Protein AF-A0A285CHC7-F1 (afdb_monomer_lite)

Structure (mmCIF, N/CA/C/O backbone):
data_AF-A0A285CHC7-F1
#
_entry.id   AF-A0A285CHC7-F1
#
loop_
_atom_site.group_PDB
_atom_site.id
_atom_site.type_symbol
_atom_site.label_atom_id
_atom_site.label_alt_id
_atom_site.label_comp_id
_atom_site.label_asym_id
_atom_site.label_entity_id
_atom_site.label_seq_id
_atom_site.pdbx_PDB_ins_code
_atom_site.Cartn_x
_atom_site.Cartn_y
_atom_site.Cartn_z
_atom_site.occupancy
_atom_site.B_iso_or_equiv
_atom_site.auth_seq_id
_atom_site.auth_comp_id
_atom_site.auth_asym_id
_atom_site.auth_atom_id
_atom_site.pdbx_PDB_model_num
ATOM 1 N N . MET A 1 1 ? 26.214 -7.282 6.658 1.00 39.81 1 MET A N 1
ATOM 2 C CA . MET A 1 1 ? 26.220 -5.856 7.053 1.00 39.81 1 MET A CA 1
ATOM 3 C C . MET A 1 1 ? 24.914 -5.251 6.561 1.00 39.81 1 MET A C 1
ATOM 5 O O . MET A 1 1 ? 24.586 -5.488 5.408 1.00 39.81 1 MET A O 1
ATOM 9 N N . LYS A 1 2 ? 24.117 -4.598 7.420 1.00 45.81 2 LYS A N 1
ATOM 10 C CA . LYS A 1 2 ? 22.912 -3.880 6.966 1.00 45.81 2 LYS A CA 1
ATOM 11 C C . LYS A 1 2 ? 23.375 -2.605 6.264 1.00 45.81 2 LYS A C 1
ATOM 13 O O . LYS A 1 2 ? 24.137 -1.853 6.861 1.00 45.81 2 LYS A O 1
ATOM 18 N N . GLU A 1 3 ? 22.961 -2.401 5.021 1.00 48.66 3 GLU A N 1
ATOM 19 C CA . GLU A 1 3 ? 23.199 -1.145 4.310 1.00 48.66 3 GLU A CA 1
ATOM 20 C C . GLU A 1 3 ? 22.474 -0.010 5.040 1.00 48.66 3 GLU A C 1
ATOM 22 O O . GLU A 1 3 ? 21.267 -0.076 5.285 1.00 48.66 3 GLU A O 1
ATOM 27 N N . THR A 1 4 ? 23.225 1.014 5.434 1.00 57.38 4 THR A N 1
ATOM 28 C CA . THR A 1 4 ? 22.681 2.206 6.082 1.00 57.38 4 THR A CA 1
ATOM 29 C C . THR A 1 4 ? 22.230 3.164 4.987 1.00 57.38 4 THR A C 1
ATOM 31 O O . THR A 1 4 ? 23.048 3.639 4.205 1.00 57.38 4 THR A O 1
ATOM 34 N N . LYS A 1 5 ? 20.924 3.425 4.898 1.00 70.81 5 LYS A N 1
ATOM 35 C CA . LYS A 1 5 ? 20.362 4.371 3.929 1.00 70.81 5 LYS A CA 1
ATOM 36 C C . LYS A 1 5 ? 20.382 5.777 4.523 1.00 70.81 5 LYS A C 1
ATOM 38 O O . LYS A 1 5 ? 19.850 5.981 5.613 1.00 70.81 5 LYS A O 1
ATOM 43 N N . GLU A 1 6 ? 20.955 6.738 3.808 1.00 74.69 6 GLU A N 1
ATOM 44 C CA . GLU A 1 6 ? 20.816 8.153 4.156 1.00 74.69 6 GLU A CA 1
ATOM 45 C C . GLU A 1 6 ? 19.376 8.605 3.878 1.00 74.69 6 GLU A C 1
ATOM 47 O O . GLU A 1 6 ? 18.822 8.357 2.805 1.00 74.69 6 GLU A O 1
ATOM 52 N N . ILE A 1 7 ? 18.738 9.221 4.874 1.00 78.00 7 ILE A N 1
ATOM 53 C CA . ILE A 1 7 ? 17.355 9.698 4.790 1.00 78.00 7 ILE A CA 1
ATOM 54 C C . ILE A 1 7 ? 17.366 11.190 5.109 1.00 78.00 7 ILE A C 1
ATOM 56 O O . ILE A 1 7 ? 17.844 11.595 6.168 1.00 78.00 7 ILE A O 1
ATOM 60 N N . GLY A 1 8 ? 16.815 12.003 4.205 1.00 79.44 8 GLY A N 1
ATOM 61 C CA . GLY A 1 8 ? 16.550 13.411 4.485 1.00 79.44 8 GLY A CA 1
ATOM 62 C C . GLY A 1 8 ? 15.569 13.525 5.650 1.00 79.44 8 GLY A C 1
ATOM 63 O O . GLY A 1 8 ? 14.456 13.006 5.568 1.00 79.44 8 GLY A O 1
ATOM 64 N N . ARG A 1 9 ? 15.988 14.176 6.738 1.00 87.38 9 ARG A N 1
ATOM 65 C CA . ARG A 1 9 ? 15.183 14.394 7.945 1.00 87.38 9 ARG A CA 1
ATOM 66 C C . ARG A 1 9 ? 14.949 15.885 8.123 1.00 87.38 9 ARG A C 1
ATOM 68 O O . ARG A 1 9 ? 15.891 16.668 8.024 1.00 87.38 9 ARG A O 1
ATOM 75 N N . SER A 1 10 ? 13.705 16.273 8.376 1.00 90.12 10 SER A N 1
ATOM 76 C CA . SER A 1 10 ? 13.375 17.678 8.600 1.00 90.12 10 SER A CA 1
ATOM 77 C C . SER A 1 10 ? 13.895 18.142 9.963 1.00 90.12 10 SER A C 1
ATOM 79 O O . SER A 1 10 ? 13.934 17.379 10.931 1.00 90.12 10 SER A O 1
ATOM 81 N N . THR A 1 11 ? 14.324 19.401 10.023 1.00 92.88 11 THR A N 1
ATOM 82 C CA . THR A 1 11 ? 14.838 20.038 11.241 1.00 92.88 11 THR A CA 1
ATOM 83 C C . THR A 1 11 ? 13.726 20.563 12.149 1.00 92.88 11 THR A C 1
ATOM 85 O O . THR A 1 11 ? 13.961 20.730 13.342 1.00 92.88 11 THR A O 1
ATOM 88 N N . THR A 1 12 ? 12.530 20.820 11.608 1.00 93.56 12 THR A N 1
ATOM 89 C CA . THR A 1 12 ? 11.385 21.376 12.352 1.00 93.56 12 THR A CA 1
ATOM 90 C C . THR A 1 12 ? 10.463 20.285 12.885 1.00 93.56 12 THR A C 1
ATOM 92 O O . THR A 1 12 ? 10.099 20.308 14.054 1.00 93.56 12 THR A O 1
ATOM 95 N N . ASP A 1 13 ? 10.116 19.318 12.038 1.00 92.56 13 ASP A N 1
ATOM 96 C CA . ASP A 1 13 ? 9.340 18.130 12.398 1.00 92.56 13 ASP A CA 1
ATOM 97 C C . ASP A 1 13 ? 10.139 16.874 12.013 1.00 92.56 13 ASP A C 1
ATOM 99 O O . ASP A 1 13 ? 10.270 16.577 10.820 1.00 92.56 13 ASP A O 1
ATOM 103 N N . PRO A 1 14 ? 10.716 16.149 12.983 1.00 92.50 14 PRO A N 1
ATOM 104 C CA . PRO A 1 14 ? 11.521 14.968 12.705 1.00 92.50 14 PRO A CA 1
ATOM 105 C C . PRO A 1 14 ? 10.730 13.700 12.344 1.00 92.50 14 PRO A C 1
ATOM 107 O O . PRO A 1 14 ? 11.380 12.713 11.984 1.00 92.50 14 PRO A O 1
ATOM 110 N N . GLU A 1 15 ? 9.399 13.691 12.491 1.00 92.12 15 GLU A N 1
ATOM 111 C CA . GLU A 1 15 ? 8.524 12.536 12.219 1.00 92.12 15 GLU A CA 1
ATOM 112 C C . GLU A 1 15 ? 7.989 12.522 10.778 1.00 92.12 15 GLU A C 1
ATOM 114 O O . GLU A 1 15 ? 7.604 11.469 10.263 1.00 92.12 15 GLU A O 1
ATOM 119 N N . CYS A 1 16 ? 8.020 13.663 10.087 1.00 93.00 16 CYS A N 1
ATOM 120 C CA . CYS A 1 16 ? 7.598 13.743 8.694 1.00 93.00 16 CYS A CA 1
ATOM 121 C C . CYS A 1 16 ? 8.595 13.060 7.739 1.00 93.00 16 CYS A C 1
ATOM 123 O O . CYS A 1 16 ? 9.793 12.929 8.007 1.00 93.00 16 CYS A O 1
ATOM 125 N N . GLY A 1 17 ? 8.094 12.627 6.581 1.00 92.19 17 GLY A N 1
ATOM 126 C CA . GLY A 1 17 ? 8.896 11.940 5.569 1.00 92.19 17 GLY A CA 1
ATOM 127 C C . GLY A 1 17 ? 9.185 12.828 4.365 1.00 92.19 17 GLY A C 1
ATOM 128 O O . GLY A 1 17 ? 8.319 13.583 3.924 1.00 92.19 17 GLY A O 1
ATOM 129 N N . PHE A 1 18 ? 10.389 12.714 3.803 1.00 90.75 18 PHE A N 1
ATOM 130 C CA . PHE A 1 18 ? 10.731 13.376 2.544 1.00 90.75 18 PHE A CA 1
ATOM 131 C C . PHE A 1 18 ? 10.119 12.619 1.358 1.00 90.75 18 PHE A C 1
ATOM 133 O O . PHE A 1 18 ? 10.454 11.457 1.117 1.00 90.75 18 PHE A O 1
ATOM 140 N N . MET A 1 19 ? 9.222 13.273 0.620 1.00 88.00 19 MET A N 1
ATOM 141 C CA . MET A 1 19 ? 8.574 12.714 -0.563 1.00 88.00 19 MET A CA 1
ATOM 142 C C . MET A 1 19 ? 9.176 13.328 -1.828 1.00 88.00 19 MET A C 1
ATOM 144 O O . MET A 1 19 ? 9.054 14.529 -2.056 1.00 88.00 19 MET A O 1
ATOM 148 N N . SER A 1 20 ? 9.748 12.478 -2.682 1.00 82.88 20 SER A N 1
ATOM 149 C CA . SER A 1 20 ? 10.124 12.808 -4.059 1.00 82.88 20 SER A CA 1
ATOM 150 C C . SER A 1 20 ? 9.371 11.862 -4.996 1.00 82.88 20 SER A C 1
ATOM 152 O O . SER A 1 20 ? 9.536 10.642 -4.935 1.00 82.88 20 SER A O 1
ATOM 154 N N . ARG A 1 21 ? 8.443 12.409 -5.790 1.00 79.88 21 ARG A N 1
ATOM 155 C CA . ARG A 1 21 ? 7.655 11.672 -6.793 1.00 79.88 21 ARG A CA 1
ATOM 156 C C . ARG A 1 21 ? 7.772 12.411 -8.122 1.00 79.88 21 ARG A C 1
ATOM 158 O O . ARG A 1 21 ? 7.705 13.638 -8.147 1.00 79.88 21 ARG A O 1
ATOM 165 N N . GLU A 1 22 ? 7.886 11.673 -9.225 1.00 70.44 22 GLU A N 1
ATOM 166 C CA . GLU A 1 22 ? 7.934 12.273 -10.562 1.00 70.44 22 GLU A CA 1
ATOM 167 C C . GLU A 1 22 ? 6.727 13.195 -10.792 1.00 70.44 22 GLU A C 1
ATOM 169 O O . GLU A 1 22 ? 5.576 12.800 -10.584 1.00 70.44 22 GLU A O 1
ATOM 174 N N . ASN A 1 23 ? 6.994 14.420 -11.250 1.00 73.06 23 ASN A N 1
ATOM 175 C CA . ASN A 1 23 ? 6.001 15.474 -11.498 1.00 73.06 23 ASN A CA 1
ATOM 176 C C . ASN A 1 23 ? 5.284 16.023 -10.250 1.00 73.06 23 ASN A C 1
ATOM 178 O O . ASN A 1 23 ? 4.265 16.702 -10.387 1.00 73.06 23 ASN A O 1
ATOM 182 N N . LYS A 1 24 ? 5.790 15.761 -9.040 1.00 76.81 24 LYS A N 1
ATOM 183 C CA . LYS A 1 24 ? 5.335 16.433 -7.816 1.00 76.81 24 LYS A CA 1
ATOM 184 C C . LYS A 1 24 ? 6.476 17.226 -7.191 1.00 76.81 24 LYS A C 1
ATOM 186 O O . LYS A 1 24 ? 7.644 16.902 -7.372 1.00 76.81 24 LYS A O 1
ATOM 191 N N . GLN A 1 25 ? 6.116 18.271 -6.455 1.00 83.06 25 GLN A N 1
ATOM 192 C CA . GLN A 1 25 ? 7.079 19.053 -5.692 1.00 83.06 25 GLN A CA 1
ATOM 193 C C . GLN A 1 25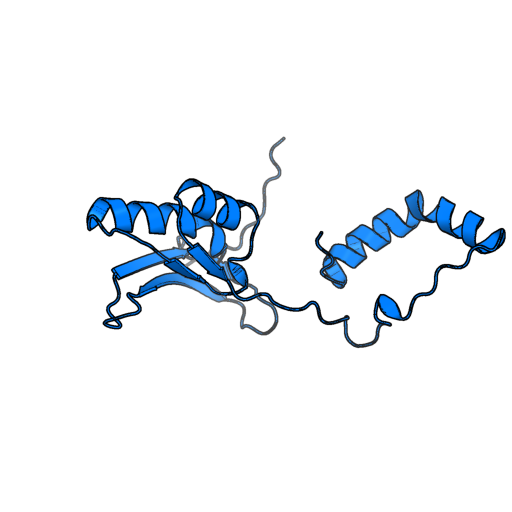 ? 7.686 18.191 -4.582 1.00 83.06 25 GLN A C 1
ATOM 195 O O . GLN A 1 25 ? 6.967 17.489 -3.868 1.00 83.06 25 GLN A O 1
ATOM 200 N N . GLU A 1 26 ? 9.007 18.263 -4.445 1.00 90.12 26 GLU A N 1
ATOM 201 C CA . GLU A 1 26 ? 9.724 17.610 -3.357 1.00 90.12 26 GLU A CA 1
ATOM 202 C C . GLU A 1 26 ? 9.475 18.360 -2.052 1.00 90.12 26 GLU A C 1
ATOM 204 O O . GLU A 1 26 ? 9.671 19.576 -1.970 1.00 90.12 26 GLU A O 1
ATOM 209 N N . MET A 1 27 ? 8.997 17.645 -1.037 1.00 90.94 27 MET A N 1
ATOM 210 C CA . MET A 1 27 ? 8.652 18.252 0.244 1.00 90.94 27 MET A CA 1
ATOM 211 C C . MET A 1 27 ? 8.646 17.240 1.386 1.00 90.94 27 MET A C 1
ATOM 213 O O . MET A 1 27 ? 8.452 16.037 1.194 1.00 90.94 27 MET A O 1
ATOM 217 N N . PHE A 1 28 ? 8.809 17.764 2.596 1.00 93.81 28 PHE A N 1
ATOM 218 C CA . PHE A 1 28 ? 8.523 17.049 3.831 1.00 93.81 28 PHE A CA 1
ATOM 219 C C . PHE A 1 28 ? 7.015 17.027 4.076 1.00 93.81 28 PHE A C 1
ATOM 221 O O . PHE A 1 28 ? 6.375 18.077 4.090 1.00 93.81 28 PHE A O 1
ATOM 228 N N . CYS A 1 29 ? 6.435 15.837 4.227 1.00 92.88 29 CYS A N 1
ATOM 229 C CA . CYS A 1 29 ? 4.991 15.685 4.382 1.00 92.88 29 CYS A CA 1
ATOM 230 C C . CYS A 1 29 ? 4.600 14.401 5.127 1.00 92.88 29 CYS A C 1
ATOM 232 O O . CYS A 1 29 ? 5.431 13.530 5.414 1.00 92.88 29 CYS A O 1
ATOM 234 N N . TYR A 1 30 ? 3.301 14.301 5.402 1.00 94.12 30 TYR A N 1
ATOM 235 C CA . TYR A 1 30 ? 2.617 13.076 5.796 1.00 94.12 30 TYR A CA 1
ATOM 236 C C . TYR A 1 30 ? 1.676 12.636 4.677 1.00 94.12 30 TYR A C 1
ATOM 238 O O . TYR A 1 30 ? 1.116 13.466 3.957 1.00 94.12 30 TYR A O 1
ATOM 246 N N . LEU A 1 31 ? 1.498 11.327 4.551 1.00 91.81 31 LEU A N 1
ATOM 247 C CA . LEU A 1 31 ? 0.483 10.715 3.707 1.00 91.81 31 LEU A CA 1
ATOM 248 C C . LEU A 1 31 ? -0.708 10.340 4.575 1.00 91.81 31 LEU A C 1
ATOM 250 O O . LEU A 1 31 ? -0.550 9.766 5.652 1.00 91.81 31 LEU A O 1
ATOM 254 N N . ASP A 1 32 ? -1.885 10.683 4.079 1.00 93.44 32 ASP A N 1
ATOM 255 C CA . ASP A 1 32 ? -3.168 10.392 4.695 1.00 93.44 32 ASP A CA 1
ATOM 256 C C . ASP A 1 32 ? -3.830 9.242 3.929 1.00 93.44 32 ASP A C 1
ATOM 258 O O . ASP A 1 32 ? -4.196 9.382 2.760 1.00 93.44 32 ASP A O 1
ATOM 262 N N . HIS A 1 33 ? -3.942 8.095 4.593 1.00 91.94 33 HIS A N 1
ATOM 263 C CA . HIS A 1 33 ? -4.590 6.889 4.094 1.00 91.94 33 HIS A CA 1
ATOM 264 C C . HIS A 1 33 ? -6.019 6.862 4.615 1.00 91.94 33 HIS A C 1
ATOM 266 O O . HIS A 1 33 ? -6.251 6.589 5.797 1.00 91.94 33 HIS A O 1
ATOM 272 N N . ARG A 1 34 ? -6.985 7.112 3.732 1.00 93.62 34 ARG A N 1
ATOM 273 C CA . ARG A 1 34 ? -8.407 7.076 4.084 1.00 93.62 34 ARG A CA 1
ATOM 274 C C . ARG A 1 34 ? -9.100 5.865 3.498 1.00 93.62 34 ARG A C 1
ATOM 276 O O . ARG A 1 34 ? -8.832 5.474 2.367 1.00 93.62 34 ARG A O 1
ATOM 283 N N . THR A 1 35 ? -10.038 5.323 4.263 1.00 93.50 35 THR A N 1
ATOM 284 C CA . THR A 1 35 ? -11.025 4.365 3.761 1.00 93.50 35 THR A CA 1
ATOM 285 C C . THR A 1 35 ? -12.408 4.986 3.864 1.00 93.50 35 THR A C 1
ATOM 287 O O . THR A 1 35 ? -12.728 5.654 4.851 1.00 93.50 35 THR A O 1
ATOM 290 N N . THR A 1 36 ? -13.216 4.783 2.831 1.00 93.31 36 THR A N 1
ATOM 291 C CA . THR A 1 36 ? -14.593 5.265 2.767 1.00 93.31 36 THR A CA 1
ATOM 292 C C . THR A 1 36 ? -15.529 4.112 2.470 1.00 93.31 36 THR A C 1
ATOM 294 O O . THR A 1 36 ? -15.231 3.280 1.613 1.00 93.31 36 THR A O 1
ATOM 297 N N . ASP A 1 37 ? -16.680 4.103 3.128 1.00 92.88 37 ASP A N 1
ATOM 298 C CA . ASP A 1 37 ? -17.786 3.240 2.744 1.00 92.88 37 ASP A CA 1
ATOM 299 C C . ASP A 1 37 ? -18.385 3.704 1.409 1.00 92.88 37 ASP A C 1
ATOM 301 O O . ASP A 1 37 ? -18.675 4.888 1.218 1.00 92.88 37 ASP A O 1
ATOM 305 N N . MET A 1 38 ? -18.596 2.760 0.493 1.00 89.69 38 MET A N 1
ATOM 306 C CA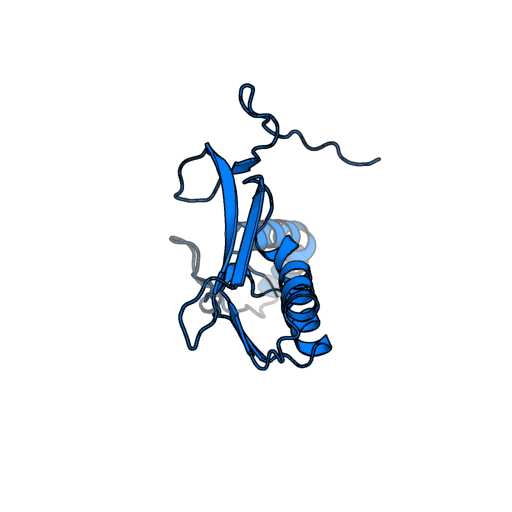 . MET A 1 38 ? -19.100 3.048 -0.850 1.00 89.69 38 MET A CA 1
ATOM 307 C C . MET A 1 38 ? -20.592 3.404 -0.859 1.00 89.69 38 MET A C 1
ATOM 309 O O . MET A 1 38 ? -21.040 4.155 -1.724 1.00 89.69 38 MET A O 1
ATOM 313 N N . LYS A 1 39 ? -21.382 2.862 0.073 1.00 90.06 39 LYS A N 1
ATOM 314 C CA . LYS A 1 39 ? -22.843 3.003 0.050 1.00 90.06 39 LYS A CA 1
ATOM 315 C C . LYS A 1 39 ? -23.302 4.356 0.586 1.00 90.06 39 LYS A C 1
ATOM 317 O O . LYS A 1 39 ? -24.223 4.956 0.037 1.00 90.06 39 LYS A O 1
ATOM 322 N N . PHE A 1 40 ? -22.671 4.820 1.657 1.00 91.12 40 PHE A N 1
ATOM 323 C CA . PHE A 1 40 ? -23.072 6.013 2.396 1.00 91.12 40 PHE A CA 1
ATOM 324 C C . PHE A 1 40 ? -22.046 7.148 2.312 1.00 91.12 40 PHE A C 1
ATOM 326 O O . PHE A 1 40 ? -22.319 8.234 2.820 1.00 91.12 40 PHE A O 1
ATOM 333 N N . ASN A 1 41 ? -20.898 6.934 1.653 1.00 92.06 41 ASN A N 1
ATOM 334 C CA . ASN A 1 41 ? -19.813 7.914 1.509 1.00 92.06 41 ASN A CA 1
ATOM 335 C C . ASN A 1 41 ? -19.292 8.446 2.856 1.00 92.06 41 ASN A C 1
ATOM 337 O O . ASN A 1 41 ? -18.925 9.615 2.984 1.00 92.06 41 ASN A O 1
ATOM 341 N N . ILE A 1 42 ? -19.266 7.584 3.873 1.00 93.81 42 ILE A N 1
ATOM 342 C CA . ILE A 1 42 ? -18.752 7.911 5.205 1.00 93.81 42 ILE A CA 1
ATOM 343 C C . ILE A 1 42 ? -17.295 7.459 5.298 1.00 93.81 42 ILE A C 1
ATOM 345 O O . ILE A 1 42 ? -16.940 6.375 4.839 1.00 93.81 42 ILE A O 1
ATOM 349 N N . ILE A 1 43 ? -16.445 8.280 5.915 1.00 94.44 43 ILE A N 1
ATOM 350 C CA . ILE A 1 43 ? -15.056 7.913 6.213 1.00 94.44 43 ILE A CA 1
ATOM 351 C C . ILE A 1 43 ? -15.047 6.915 7.380 1.00 94.44 43 ILE A C 1
ATOM 353 O O . ILE A 1 43 ? -15.505 7.239 8.475 1.00 94.44 43 ILE A O 1
ATOM 357 N N . THR A 1 44 ? -14.508 5.718 7.151 1.00 93.00 44 THR A N 1
ATOM 358 C CA . THR A 1 44 ? -14.429 4.624 8.138 1.00 93.00 44 THR A CA 1
ATOM 359 C C . THR A 1 44 ? -13.041 4.488 8.768 1.00 93.00 44 THR A C 1
ATOM 361 O O . THR A 1 44 ? -12.908 3.976 9.883 1.00 93.00 44 THR A O 1
ATOM 364 N N . ASP A 1 45 ? -11.997 4.969 8.088 1.00 94.12 45 ASP A N 1
ATOM 365 C CA . ASP A 1 45 ? -10.634 5.041 8.619 1.00 94.12 45 ASP A CA 1
ATOM 366 C C . ASP A 1 45 ? -9.883 6.262 8.071 1.00 94.12 45 ASP A C 1
ATOM 368 O O . ASP A 1 45 ? -10.058 6.636 6.911 1.00 94.12 45 ASP A O 1
ATOM 372 N N . ALA A 1 46 ? -9.024 6.840 8.909 1.00 94.31 46 ALA A N 1
ATOM 373 C CA . ALA A 1 46 ? -8.021 7.836 8.558 1.00 94.31 46 ALA A CA 1
ATOM 374 C C . ALA A 1 46 ? -6.725 7.478 9.298 1.00 94.31 46 ALA A C 1
ATOM 376 O O . ALA A 1 46 ? -6.707 7.369 10.529 1.00 94.31 46 ALA A O 1
ATOM 377 N N . PHE A 1 47 ? -5.649 7.255 8.550 1.00 94.94 47 PHE A N 1
ATOM 378 C CA . PHE A 1 47 ? -4.369 6.817 9.090 1.00 94.94 47 PHE A CA 1
ATOM 379 C C . PHE A 1 47 ? -3.223 7.591 8.451 1.00 94.94 47 PHE A C 1
ATOM 381 O O . PHE A 1 47 ? -3.139 7.683 7.232 1.00 94.94 47 PHE A O 1
ATOM 388 N N . PHE A 1 48 ? -2.312 8.107 9.272 1.00 94.31 48 PHE A N 1
ATOM 389 C CA . PHE A 1 48 ? -1.211 8.942 8.805 1.00 94.31 48 PHE A CA 1
ATOM 390 C C . PHE A 1 48 ? 0.106 8.170 8.815 1.00 94.31 48 PHE A C 1
ATOM 392 O O . PHE A 1 48 ? 0.424 7.475 9.780 1.00 94.31 48 PHE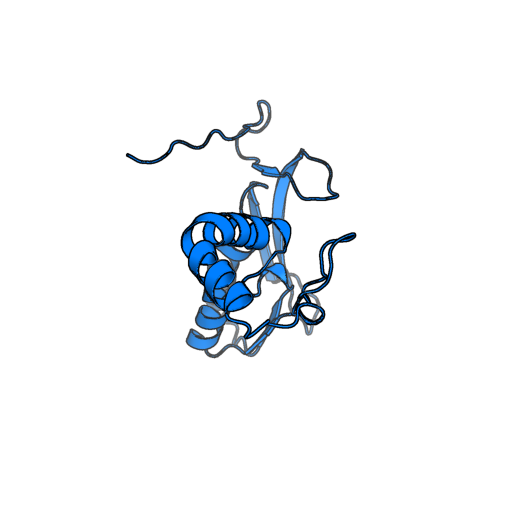 A O 1
ATOM 399 N N . THR A 1 49 ? 0.895 8.321 7.754 1.00 93.94 49 THR A N 1
ATOM 400 C CA . THR A 1 49 ? 2.281 7.838 7.705 1.00 93.94 49 THR A CA 1
ATOM 401 C C . THR A 1 49 ? 3.224 8.946 7.259 1.00 93.94 49 THR A C 1
ATOM 403 O O . THR A 1 49 ? 2.806 9.850 6.535 1.00 93.94 49 THR A O 1
ATOM 406 N N . PRO A 1 50 ? 4.518 8.865 7.596 1.00 94.38 50 PRO A N 1
ATOM 407 C CA . PRO A 1 50 ? 5.524 9.732 6.996 1.00 94.38 50 PRO A CA 1
ATOM 408 C C . PRO A 1 50 ? 5.510 9.642 5.457 1.00 94.38 50 PRO A C 1
ATOM 410 O O . PRO A 1 50 ? 5.261 8.575 4.890 1.00 94.38 50 PRO A O 1
ATOM 413 N N . GLY A 1 51 ? 5.794 10.753 4.772 1.00 90.44 51 GLY A N 1
ATOM 414 C CA . GLY A 1 51 ? 5.713 10.890 3.310 1.00 90.44 51 GLY A CA 1
ATOM 415 C C . GLY A 1 51 ? 6.608 9.966 2.478 1.00 90.44 51 GLY A C 1
ATOM 416 O O . GLY A 1 51 ? 6.390 9.793 1.280 1.00 90.44 51 GLY A O 1
ATOM 417 N N . ASN A 1 52 ? 7.606 9.354 3.110 1.00 89.19 52 ASN A N 1
ATOM 418 C CA . ASN A 1 52 ? 8.526 8.395 2.502 1.00 89.19 52 ASN A CA 1
ATOM 419 C C . ASN A 1 52 ? 8.044 6.934 2.606 1.00 89.19 52 ASN A C 1
ATOM 421 O O . ASN A 1 52 ? 8.710 6.039 2.080 1.00 89.19 52 ASN A O 1
ATOM 425 N N . VAL A 1 53 ? 6.924 6.670 3.286 1.00 88.81 53 VAL A N 1
ATOM 426 C CA . VAL A 1 53 ? 6.319 5.335 3.385 1.00 88.81 53 VAL A CA 1
ATOM 427 C C . VAL A 1 53 ? 5.422 5.090 2.172 1.00 88.81 53 VAL A C 1
ATOM 429 O O . VAL A 1 53 ? 4.632 5.946 1.791 1.00 88.81 53 VAL A O 1
ATOM 432 N N . HIS A 1 54 ? 5.542 3.916 1.548 1.00 84.25 54 HIS A N 1
ATOM 433 C CA . HIS A 1 54 ? 4.709 3.563 0.398 1.00 84.25 54 HIS A CA 1
ATOM 434 C C . HIS A 1 54 ? 3.291 3.170 0.832 1.00 84.25 54 HIS A C 1
ATOM 436 O O . HIS A 1 54 ? 3.114 2.417 1.791 1.00 84.25 54 HIS A O 1
ATOM 442 N N . ASP A 1 55 ? 2.295 3.616 0.068 1.00 82.38 55 ASP A N 1
ATOM 443 C CA . ASP A 1 55 ? 0.870 3.494 0.394 1.00 82.38 55 ASP A CA 1
ATOM 444 C C . ASP A 1 55 ? 0.413 2.032 0.590 1.00 82.38 55 ASP A C 1
ATOM 446 O O . ASP A 1 55 ? -0.407 1.717 1.449 1.00 82.38 55 ASP A O 1
ATOM 450 N N . SER A 1 56 ? 1.017 1.095 -0.143 1.00 84.00 56 SER A N 1
ATOM 451 C CA . SER A 1 56 ? 0.696 -0.337 -0.051 1.00 84.00 56 SER A CA 1
ATOM 452 C C . SER A 1 56 ? 1.085 -0.997 1.279 1.00 84.00 56 SER A C 1
ATOM 454 O O . SER A 1 56 ? 0.603 -2.088 1.572 1.00 84.00 56 SER A O 1
ATOM 456 N N . VAL A 1 57 ? 1.998 -0.400 2.054 1.00 86.50 57 VAL A N 1
ATOM 457 C CA . VAL A 1 57 ? 2.602 -1.051 3.232 1.00 86.50 57 VAL A CA 1
ATOM 458 C C . VAL A 1 57 ? 1.597 -1.184 4.373 1.00 86.50 57 VAL A C 1
ATOM 460 O O . VAL A 1 57 ? 1.560 -2.208 5.050 1.00 86.50 57 VAL A O 1
ATOM 463 N N . SER A 1 58 ? 0.777 -0.159 4.587 1.00 88.88 58 SER A N 1
ATOM 464 C CA . SER A 1 58 ? -0.186 -0.105 5.690 1.00 88.88 58 SER A CA 1
ATOM 465 C C . SER A 1 58 ? -1.535 -0.735 5.340 1.00 88.88 58 SER A C 1
ATOM 467 O O . SER A 1 58 ? -2.316 -1.018 6.242 1.00 88.88 58 SER A O 1
ATOM 469 N N . TYR A 1 59 ? -1.823 -0.974 4.057 1.00 93.56 59 TYR A N 1
ATOM 470 C CA . TYR A 1 59 ? -3.174 -1.284 3.588 1.00 93.56 59 TYR A CA 1
ATOM 471 C C . TYR A 1 59 ? -3.834 -2.483 4.288 1.00 93.56 59 TYR A C 1
ATOM 473 O O . TYR A 1 59 ? -4.905 -2.331 4.872 1.00 93.56 59 TYR A O 1
ATOM 481 N N . LEU A 1 60 ? -3.201 -3.663 4.268 1.00 94.19 60 LEU A N 1
ATOM 482 C CA . LEU A 1 60 ? -3.814 -4.881 4.817 1.00 94.19 60 LEU A CA 1
ATOM 483 C C . LEU A 1 60 ? -4.073 -4.762 6.326 1.00 94.19 60 LEU A C 1
ATOM 485 O O . LEU A 1 60 ? -5.145 -5.128 6.793 1.00 94.19 60 LEU A O 1
ATOM 489 N N . SER A 1 61 ? -3.145 -4.164 7.079 1.00 94.62 61 SER A N 1
ATOM 490 C CA . SER A 1 61 ? -3.348 -3.936 8.515 1.00 94.62 61 SER A CA 1
ATOM 491 C C . SER A 1 61 ? -4.413 -2.872 8.795 1.00 94.62 61 SER A C 1
ATOM 493 O O . SER A 1 61 ? -5.072 -2.910 9.839 1.00 94.62 61 SER A O 1
ATOM 495 N N . ARG A 1 62 ? -4.628 -1.926 7.866 1.00 94.81 62 ARG A N 1
ATOM 496 C CA . ARG A 1 62 ? -5.760 -0.996 7.949 1.00 94.81 62 ARG A CA 1
ATOM 497 C C . ARG A 1 62 ? -7.093 -1.685 7.730 1.00 94.81 62 ARG A C 1
ATOM 499 O O . ARG A 1 62 ? -8.031 -1.399 8.475 1.00 94.81 62 ARG A O 1
ATOM 506 N N . LEU A 1 63 ? -7.165 -2.581 6.752 1.00 94.81 63 LEU A N 1
ATOM 507 C CA . LEU A 1 63 ? -8.353 -3.382 6.486 1.00 94.81 63 LEU A CA 1
ATOM 508 C C . LEU A 1 63 ? -8.712 -4.244 7.705 1.00 94.81 63 LEU A C 1
ATOM 510 O O . LEU A 1 63 ? -9.833 -4.151 8.199 1.00 94.81 63 LEU A O 1
ATOM 514 N N . ASP A 1 64 ? -7.735 -4.963 8.263 1.00 94.62 64 ASP A N 1
ATOM 515 C CA . ASP A 1 64 ? -7.939 -5.825 9.434 1.00 94.62 64 ASP A CA 1
ATOM 516 C C . ASP A 1 64 ? -8.482 -5.050 10.639 1.00 94.62 64 ASP A C 1
ATOM 518 O O . ASP A 1 64 ? -9.477 -5.451 11.239 1.00 94.62 64 ASP A O 1
ATOM 522 N N . ARG A 1 65 ? -7.904 -3.882 10.958 1.00 94.88 65 ARG A N 1
ATOM 523 C CA . ARG A 1 65 ? -8.401 -3.061 12.076 1.00 94.88 65 ARG A CA 1
ATOM 524 C C . ARG A 1 65 ? -9.843 -2.603 11.860 1.00 94.88 65 ARG A C 1
ATOM 526 O O . ARG A 1 65 ? -10.551 -2.381 12.834 1.00 94.88 65 ARG A O 1
ATOM 533 N N . GLN A 1 66 ? -10.256 -2.325 10.623 1.00 93.69 66 GLN A N 1
ATOM 534 C CA . GLN A 1 66 ? -11.627 -1.879 10.354 1.00 93.69 66 GLN A CA 1
ATOM 535 C C . GLN A 1 66 ? -12.615 -3.015 10.598 1.00 93.69 66 GLN A C 1
ATOM 537 O O . GLN A 1 66 ? -13.610 -2.807 11.292 1.00 93.69 66 GLN A O 1
ATOM 542 N N . VAL A 1 67 ? -12.291 -4.208 10.096 1.00 93.69 67 VAL A N 1
ATOM 543 C CA . VAL A 1 67 ? -13.072 -5.425 10.333 1.00 93.69 67 VAL A CA 1
ATOM 544 C C . VAL A 1 67 ? -13.148 -5.724 11.831 1.00 93.69 67 VAL A C 1
ATOM 546 O O . VAL A 1 67 ? -14.242 -5.890 12.357 1.00 93.69 67 VAL A O 1
ATOM 549 N N . GLU A 1 68 ? -12.023 -5.691 12.548 1.00 94.50 68 GLU A N 1
ATOM 550 C CA . GLU A 1 68 ? -11.980 -5.962 13.991 1.00 94.50 68 GLU A CA 1
ATOM 551 C C . GLU A 1 68 ? -12.737 -4.908 14.813 1.00 94.50 68 GLU A C 1
ATOM 553 O O . GLU A 1 68 ? -13.493 -5.241 15.723 1.00 94.50 68 GLU A O 1
ATOM 558 N N . ARG A 1 69 ? -12.557 -3.620 14.498 1.00 93.94 69 ARG A N 1
ATOM 559 C CA . ARG A 1 69 ? -13.134 -2.522 15.286 1.00 93.94 69 ARG A CA 1
ATOM 5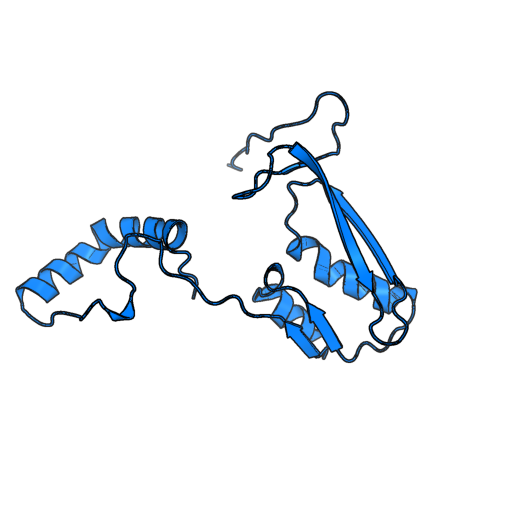60 C C . ARG A 1 69 ? -14.642 -2.390 15.109 1.00 93.94 69 ARG A C 1
ATOM 562 O O . ARG A 1 69 ? -15.322 -2.015 16.061 1.00 93.94 69 ARG A O 1
ATOM 569 N N . PHE A 1 70 ? -15.139 -2.600 13.894 1.00 92.94 70 PHE A N 1
ATOM 570 C CA . PHE A 1 70 ? -16.536 -2.333 13.554 1.00 92.94 70 PHE A CA 1
ATOM 571 C C . PHE A 1 70 ? -17.348 -3.597 13.269 1.00 92.94 70 PHE A C 1
ATOM 573 O O . PHE A 1 70 ? -18.564 -3.503 13.127 1.00 92.94 70 PHE A O 1
ATOM 580 N N . GLY A 1 71 ? -16.705 -4.767 13.199 1.00 92.25 71 GLY A N 1
ATOM 581 C CA . GLY A 1 71 ? -17.370 -6.027 12.874 1.00 92.25 71 GLY A CA 1
ATOM 582 C C . GLY A 1 71 ? -17.942 -6.042 11.458 1.00 92.25 71 GLY A C 1
ATOM 583 O O . GLY A 1 71 ? -18.988 -6.643 11.233 1.00 92.25 71 GLY A O 1
ATOM 584 N N . PHE A 1 72 ? -17.315 -5.325 10.521 1.00 90.31 72 PHE A N 1
ATOM 585 C CA . PHE A 1 72 ? -17.798 -5.258 9.145 1.00 90.31 72 PHE A CA 1
ATOM 586 C C . PHE A 1 72 ? -17.627 -6.597 8.434 1.00 90.31 72 PHE A C 1
ATOM 588 O O . PHE A 1 72 ? -16.535 -7.162 8.422 1.00 90.31 72 PHE A O 1
ATOM 595 N N . ASP A 1 73 ? -18.693 -7.041 7.776 1.00 91.62 73 ASP A N 1
ATOM 596 C CA . ASP A 1 73 ? -18.638 -8.108 6.784 1.00 91.62 73 ASP A CA 1
ATOM 597 C C . ASP A 1 73 ? -18.283 -7.488 5.426 1.00 91.62 73 ASP A C 1
ATOM 599 O O . ASP A 1 73 ? -19.118 -6.869 4.761 1.00 91.62 73 ASP A O 1
ATOM 603 N N . VAL A 1 74 ? -16.995 -7.522 5.080 1.00 93.56 74 VAL A N 1
ATOM 604 C CA . VAL A 1 74 ? -16.459 -6.824 3.906 1.00 93.56 74 VAL A CA 1
ATOM 605 C C . VAL A 1 74 ? -16.481 -7.761 2.704 1.00 93.56 74 VAL A C 1
ATOM 607 O O . VAL A 1 74 ? -15.615 -8.615 2.567 1.00 93.56 74 VAL A O 1
ATOM 610 N N . GLU A 1 75 ? -17.432 -7.564 1.794 1.00 93.81 75 GLU A N 1
ATOM 611 C CA . GLU A 1 75 ? -17.528 -8.361 0.562 1.00 93.81 75 GLU A CA 1
ATOM 612 C C . GLU A 1 75 ? -16.477 -7.949 -0.480 1.00 93.81 75 GLU A C 1
ATOM 614 O O . GLU A 1 75 ? -15.844 -8.790 -1.123 1.00 93.81 75 GLU A O 1
ATOM 619 N N . ALA A 1 76 ? -16.279 -6.641 -0.657 1.00 95.06 76 ALA A N 1
ATOM 620 C CA . ALA A 1 76 ? -15.429 -6.104 -1.707 1.00 95.06 76 ALA A CA 1
ATOM 621 C C . ALA A 1 76 ? -14.717 -4.817 -1.287 1.00 95.06 76 ALA A C 1
ATOM 623 O O . ALA A 1 76 ? -15.209 -4.037 -0.471 1.00 95.06 76 ALA A O 1
ATOM 624 N N . VAL A 1 77 ? -13.562 -4.575 -1.904 1.00 95.75 77 VAL A N 1
ATOM 625 C CA . VAL A 1 77 ? -12.757 -3.362 -1.727 1.00 95.75 77 VAL A CA 1
ATOM 626 C C . VAL A 1 77 ? -12.385 -2.783 -3.086 1.00 95.75 77 VAL A C 1
ATOM 628 O O . VAL A 1 77 ? -11.989 -3.514 -3.991 1.00 95.75 77 VAL A O 1
ATOM 631 N N . ALA A 1 78 ? -12.488 -1.464 -3.230 1.00 94.56 78 ALA A N 1
ATOM 632 C CA . ALA A 1 78 ? -12.034 -0.749 -4.418 1.00 94.56 78 ALA A CA 1
ATOM 633 C C . ALA A 1 78 ? -10.710 -0.039 -4.119 1.00 94.56 78 ALA A C 1
ATOM 635 O O . ALA A 1 78 ? -10.626 0.711 -3.147 1.00 94.56 78 ALA A O 1
ATOM 636 N N . LEU A 1 79 ? -9.682 -0.282 -4.938 1.00 92.81 79 LEU A N 1
ATOM 637 C CA . LEU A 1 79 ? -8.339 0.265 -4.736 1.00 92.81 79 LEU A CA 1
ATOM 638 C C . LEU A 1 79 ? -7.758 0.896 -6.004 1.00 92.81 79 LEU A C 1
ATOM 640 O O . LEU A 1 79 ? -7.968 0.447 -7.139 1.00 92.81 79 LEU A O 1
ATOM 644 N N . ASP A 1 80 ? -6.926 1.908 -5.783 1.00 89.31 80 ASP A N 1
ATOM 645 C CA . ASP A 1 80 ? -6.141 2.549 -6.828 1.00 89.31 80 ASP A CA 1
ATOM 646 C C . ASP A 1 80 ? -5.047 1.626 -7.377 1.00 89.31 80 ASP A C 1
ATOM 648 O O . ASP A 1 80 ? -4.558 0.710 -6.713 1.00 89.31 80 ASP A O 1
ATOM 652 N N . SER A 1 81 ? -4.578 1.933 -8.587 1.00 86.25 81 SER A N 1
ATOM 653 C CA . SER A 1 81 ? -3.553 1.139 -9.276 1.00 86.25 81 SER A CA 1
ATOM 654 C C . SER A 1 81 ? -2.220 1.009 -8.535 1.00 86.25 81 SER A C 1
ATOM 656 O O . SER A 1 81 ? -1.473 0.067 -8.789 1.00 86.25 81 SER A O 1
ATOM 658 N N . GLY A 1 82 ? -1.927 1.908 -7.588 1.00 86.12 82 GLY A N 1
ATOM 659 C CA . GLY A 1 82 ? -0.751 1.811 -6.717 1.00 86.12 82 GLY A CA 1
ATOM 660 C C . GLY A 1 82 ? -0.801 0.645 -5.721 1.00 86.12 82 GLY A C 1
ATOM 661 O O . GLY A 1 82 ? 0.246 0.209 -5.244 1.00 86.12 82 GLY A O 1
ATOM 662 N N . TYR A 1 83 ? -1.991 0.103 -5.440 1.00 89.38 83 TYR A N 1
ATOM 663 C CA . TYR A 1 83 ? -2.184 -1.044 -4.548 1.00 89.38 83 TYR A CA 1
ATOM 664 C C . TYR A 1 83 ? -2.143 -2.388 -5.287 1.00 89.38 83 TYR A C 1
ATOM 666 O O . TYR A 1 83 ? -2.142 -3.436 -4.638 1.00 89.38 83 TYR A O 1
ATOM 674 N N . LEU A 1 84 ? -2.058 -2.383 -6.625 1.00 90.25 84 LEU A N 1
ATOM 675 C CA . LEU A 1 84 ? -1.964 -3.602 -7.429 1.00 90.25 84 LEU A CA 1
ATOM 676 C C . LEU A 1 84 ? -0.593 -4.268 -7.2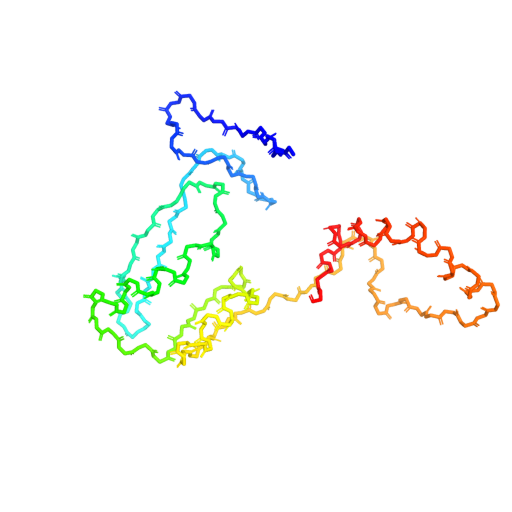47 1.00 90.25 84 LEU A C 1
ATOM 678 O O . LEU A 1 84 ? 0.339 -4.082 -8.028 1.00 90.25 84 LEU A O 1
ATOM 682 N N . THR A 1 85 ? -0.472 -5.053 -6.181 1.00 89.25 85 THR A N 1
ATOM 683 C CA . THR A 1 85 ? 0.735 -5.797 -5.820 1.00 89.25 85 THR A CA 1
ATOM 684 C C . THR A 1 85 ? 0.362 -7.225 -5.438 1.00 89.25 85 THR A C 1
ATOM 686 O O . THR A 1 85 ? -0.703 -7.458 -4.865 1.00 89.25 85 THR A O 1
ATOM 689 N N . ALA A 1 86 ? 1.240 -8.191 -5.726 1.00 91.00 86 ALA A N 1
ATOM 690 C CA . ALA A 1 86 ? 0.990 -9.596 -5.400 1.00 91.00 86 ALA A CA 1
ATOM 691 C C . ALA A 1 86 ? 0.690 -9.841 -3.902 1.00 91.00 86 ALA A C 1
ATOM 693 O O . ALA A 1 86 ? -0.258 -10.574 -3.624 1.00 91.00 86 ALA A O 1
ATOM 694 N N . PRO A 1 87 ? 1.392 -9.206 -2.934 1.00 92.44 87 PRO A N 1
ATOM 695 C CA . PRO A 1 87 ? 1.074 -9.371 -1.515 1.00 92.44 87 PRO A CA 1
ATOM 696 C C . PRO A 1 87 ? -0.326 -8.879 -1.140 1.00 92.44 87 PRO A C 1
ATOM 698 O O . PRO A 1 87 ? -1.005 -9.536 -0.360 1.00 92.44 87 PRO A O 1
ATOM 701 N N . ILE A 1 88 ? -0.783 -7.757 -1.710 1.00 93.44 88 ILE A N 1
ATOM 702 C CA . ILE A 1 88 ? -2.139 -7.247 -1.459 1.00 93.44 88 ILE A CA 1
ATOM 703 C C . ILE A 1 88 ? -3.179 -8.173 -2.080 1.00 93.44 88 ILE A C 1
ATOM 705 O O . ILE A 1 88 ? -4.137 -8.534 -1.407 1.00 93.44 88 ILE A O 1
ATOM 709 N N . CYS A 1 89 ? -2.972 -8.602 -3.328 1.00 93.81 89 CYS A N 1
ATOM 710 C CA . CYS A 1 89 ? -3.893 -9.524 -3.994 1.00 93.81 89 CYS A CA 1
ATOM 711 C C . CYS A 1 89 ? -4.036 -10.822 -3.192 1.00 93.81 89 CYS A C 1
ATOM 713 O O . CYS A 1 89 ? -5.152 -11.275 -2.958 1.00 93.81 89 CYS A O 1
ATOM 715 N N . LYS A 1 90 ? -2.914 -11.375 -2.711 1.00 94.62 90 LYS A N 1
ATOM 716 C CA . LYS A 1 90 ? -2.936 -12.571 -1.870 1.00 94.62 90 LYS A CA 1
ATOM 717 C C . LYS A 1 90 ? -3.597 -12.312 -0.515 1.00 94.62 90 LYS A C 1
ATOM 719 O O . LYS A 1 90 ? -4.404 -13.115 -0.076 1.00 94.62 90 LYS A O 1
ATOM 724 N N . GLY A 1 91 ? -3.319 -11.169 0.112 1.00 95.44 91 GLY A N 1
ATOM 725 C CA . GLY A 1 91 ? -3.949 -10.794 1.375 1.00 95.44 91 GLY A CA 1
ATOM 726 C C . GLY A 1 91 ? -5.472 -10.650 1.283 1.00 95.44 91 GLY A C 1
ATOM 727 O O . GLY A 1 91 ? -6.162 -11.008 2.233 1.00 95.44 91 GLY A O 1
ATOM 728 N N . LEU A 1 92 ? -5.999 -10.160 0.159 1.00 95.88 92 LEU A N 1
ATOM 729 C CA . LEU A 1 92 ? -7.443 -10.082 -0.085 1.00 95.88 92 LEU A CA 1
ATOM 730 C C . LEU A 1 92 ? -8.059 -11.464 -0.343 1.00 95.88 92 LEU A C 1
ATOM 732 O O . LEU A 1 92 ? -9.086 -11.785 0.249 1.00 95.88 92 LEU A O 1
ATOM 736 N N . ASP A 1 93 ? -7.393 -12.292 -1.152 1.00 96.31 93 ASP A N 1
ATOM 737 C CA . ASP A 1 93 ? -7.778 -13.686 -1.423 1.00 96.31 93 ASP A CA 1
ATOM 738 C C . ASP A 1 93 ? -7.851 -14.522 -0.134 1.00 96.31 93 ASP A C 1
ATOM 740 O O . ASP A 1 93 ? -8.863 -15.165 0.132 1.00 96.31 93 ASP A O 1
ATOM 744 N N . ASP A 1 94 ? -6.839 -14.421 0.735 1.00 96.44 94 ASP A N 1
ATOM 745 C CA . ASP A 1 94 ? -6.801 -15.118 2.030 1.00 96.44 94 ASP A CA 1
ATOM 746 C C . ASP A 1 94 ? -7.942 -14.701 2.975 1.00 96.44 94 ASP A C 1
ATOM 748 O O . ASP A 1 94 ? -8.312 -15.455 3.875 1.00 96.44 94 ASP A O 1
ATOM 752 N N . ARG A 1 95 ? -8.502 -13.501 2.781 1.00 94.94 95 ARG A N 1
ATOM 753 C CA . ARG A 1 95 ? -9.642 -12.972 3.548 1.00 94.94 95 ARG A CA 1
ATOM 754 C C . ARG A 1 95 ? -10.985 -13.231 2.868 1.00 94.94 95 ARG A C 1
ATOM 756 O O . ARG A 1 95 ? -12.008 -12.853 3.426 1.00 94.94 95 ARG A O 1
ATOM 763 N N . ASN A 1 96 ? -10.988 -13.859 1.689 1.00 95.62 96 ASN A N 1
ATOM 764 C CA . ASN A 1 96 ? -12.169 -14.039 0.847 1.00 95.62 96 ASN A CA 1
ATOM 765 C C . ASN A 1 96 ? -12.869 -12.704 0.502 1.00 95.62 96 ASN A C 1
ATOM 767 O O . ASN A 1 96 ? -14.094 -12.630 0.462 1.00 95.62 96 ASN A O 1
ATOM 771 N N . ILE A 1 97 ? -12.081 -11.646 0.265 1.00 96.44 97 ILE A N 1
ATOM 772 C CA . ILE A 1 97 ? -12.567 -10.302 -0.081 1.00 96.44 97 ILE A CA 1
ATOM 773 C C . ILE A 1 97 ? -12.309 -10.036 -1.563 1.00 96.44 97 ILE A C 1
ATOM 775 O O . ILE A 1 97 ? -11.185 -10.180 -2.052 1.00 96.44 97 ILE A O 1
ATOM 779 N N . PHE A 1 98 ? -13.328 -9.575 -2.286 1.00 95.88 98 PHE A N 1
ATOM 780 C CA . PHE A 1 98 ? -13.197 -9.265 -3.704 1.00 95.88 98 PHE A CA 1
ATOM 781 C C . PHE A 1 98 ? -12.482 -7.921 -3.936 1.00 95.88 98 PHE A C 1
ATOM 783 O O . PHE A 1 98 ? -13.000 -6.846 -3.632 1.00 95.88 98 PHE A O 1
ATOM 790 N N . GLY A 1 99 ? -11.271 -7.969 -4.496 1.00 94.69 99 GLY A N 1
ATOM 791 C CA . GLY A 1 99 ? -10.471 -6.780 -4.801 1.00 94.69 99 GLY A CA 1
ATOM 792 C C . GLY A 1 99 ? -10.748 -6.197 -6.189 1.00 94.69 99 GLY A C 1
ATOM 793 O O . GLY A 1 99 ? -10.291 -6.738 -7.195 1.00 94.69 99 GLY A O 1
ATOM 794 N N . VAL A 1 100 ? -11.405 -5.038 -6.251 1.00 94.00 100 VAL A N 1
ATOM 795 C CA . VAL A 1 100 ? -11.553 -4.232 -7.473 1.00 94.00 100 VAL A CA 1
ATOM 796 C C . VAL A 1 100 ? -10.384 -3.254 -7.564 1.00 94.00 100 VAL A C 1
ATOM 798 O O . VAL A 1 100 ? -10.440 -2.137 -7.051 1.00 94.00 100 VAL A O 1
ATOM 801 N N . ILE A 1 101 ? -9.297 -3.679 -8.209 1.00 92.25 101 ILE A N 1
ATOM 802 C CA . ILE A 1 101 ? -8.072 -2.878 -8.325 1.00 92.25 101 ILE A CA 1
ATOM 803 C C . ILE A 1 101 ? -7.875 -2.424 -9.769 1.00 92.25 101 ILE A C 1
ATOM 805 O O . ILE A 1 101 ? -7.846 -3.231 -10.700 1.00 92.25 101 ILE A O 1
ATOM 809 N N . SER A 1 102 ? -7.711 -1.117 -9.968 1.00 83.50 102 SER A N 1
ATOM 810 C CA . SER A 1 102 ? -7.427 -0.574 -11.299 1.00 83.50 102 SER A CA 1
ATOM 811 C C . SER A 1 102 ? -6.035 -0.996 -11.795 1.00 83.50 102 SER A C 1
ATOM 813 O O . SER A 1 102 ? -5.047 -0.937 -11.070 1.00 83.50 102 SER A O 1
ATOM 815 N N . HIS A 1 103 ? -5.921 -1.407 -13.060 1.00 80.62 103 HIS A N 1
ATOM 816 C CA . HIS A 1 103 ? -4.633 -1.750 -13.672 1.00 80.62 103 HIS A CA 1
ATOM 817 C C . HIS A 1 103 ? -4.098 -0.582 -14.508 1.00 80.62 103 HIS A C 1
ATOM 819 O O . HIS A 1 103 ? -4.748 -0.129 -15.455 1.00 80.62 103 HIS A O 1
ATOM 825 N N . ARG A 1 104 ? -2.866 -0.135 -14.238 1.00 68.12 104 ARG A N 1
ATOM 826 C CA . ARG A 1 104 ? -2.182 0.853 -15.083 1.00 68.12 104 ARG A CA 1
ATOM 827 C C . ARG A 1 104 ? -1.474 0.152 -16.241 1.00 68.12 104 ARG A C 1
ATOM 829 O O . ARG A 1 104 ? -0.560 -0.637 -16.032 1.00 68.12 104 ARG A O 1
ATOM 836 N N . ARG A 1 105 ? -1.868 0.450 -17.484 1.00 64.31 105 ARG A N 1
ATOM 837 C CA . ARG A 1 105 ? -1.145 -0.049 -18.666 1.00 64.31 105 ARG A CA 1
ATOM 838 C C . ARG A 1 105 ? 0.233 0.597 -18.758 1.00 64.31 105 ARG A C 1
ATOM 840 O O . ARG A 1 105 ? 0.354 1.818 -18.658 1.00 64.31 105 ARG A O 1
ATOM 847 N N . TYR A 1 106 ? 1.244 -0.231 -18.995 1.00 62.53 106 TYR A N 1
ATOM 848 C CA . TYR A 1 106 ? 2.586 0.240 -19.293 1.00 62.53 106 TYR A CA 1
ATOM 849 C C . TYR A 1 106 ? 2.570 1.084 -20.574 1.00 62.53 106 TYR A C 1
ATOM 851 O O . TYR A 1 106 ? 2.068 0.640 -21.611 1.00 62.53 106 TYR A O 1
ATOM 859 N N . GLN A 1 107 ? 3.104 2.300 -20.488 1.00 64.44 107 GLN A N 1
ATOM 860 C CA . GLN A 1 107 ? 3.328 3.156 -21.645 1.00 64.44 107 GLN A CA 1
ATOM 861 C C . GLN A 1 107 ? 4.814 3.096 -22.005 1.00 64.44 107 GLN A C 1
ATOM 863 O O . GLN A 1 107 ? 5.643 3.288 -21.114 1.00 64.44 107 GLN A O 1
ATOM 868 N N . PRO A 1 108 ? 5.164 2.829 -23.275 1.00 64.19 108 PRO A N 1
ATOM 869 C CA . PRO A 1 108 ? 6.554 2.847 -23.708 1.00 64.19 108 PRO A CA 1
ATOM 870 C C . PRO A 1 108 ? 7.170 4.223 -23.445 1.00 64.19 108 PRO A C 1
ATOM 872 O O . PRO A 1 108 ? 6.514 5.256 -23.609 1.00 64.19 108 PRO A O 1
ATOM 875 N N . THR A 1 109 ? 8.434 4.234 -23.026 1.00 66.00 109 THR A N 1
ATOM 876 C CA . THR A 1 109 ? 9.169 5.475 -22.767 1.00 66.00 109 THR A CA 1
ATOM 877 C C . THR A 1 109 ? 9.203 6.334 -24.028 1.00 66.00 109 THR A C 1
ATOM 879 O O . THR A 1 109 ? 9.554 5.860 -25.110 1.00 66.00 109 THR A O 1
ATOM 882 N N . LYS A 1 110 ? 8.822 7.610 -23.893 1.00 65.19 110 LYS A N 1
ATOM 883 C CA . LYS A 1 110 ? 8.786 8.554 -25.016 1.00 65.19 110 LYS A CA 1
ATOM 884 C C . LYS A 1 110 ? 10.166 8.636 -25.678 1.00 65.19 110 LYS A C 1
ATOM 886 O O . LYS A 1 110 ? 11.157 8.886 -25.001 1.00 65.19 110 LYS A O 1
ATOM 891 N N . GLY A 1 111 ? 10.206 8.439 -26.996 1.00 72.31 111 GLY A N 1
ATOM 892 C CA . GLY A 1 111 ? 11.434 8.478 -27.801 1.00 72.31 111 GLY A CA 1
ATOM 893 C C . GLY A 1 111 ? 12.099 7.119 -28.046 1.00 72.31 111 GLY A C 1
ATOM 894 O O . GLY A 1 111 ? 13.063 7.060 -28.803 1.00 72.31 111 GLY A O 1
ATOM 895 N N . LEU A 1 112 ? 11.588 6.032 -27.460 1.00 71.00 112 LEU A N 1
ATOM 896 C CA . LEU A 1 112 ? 12.094 4.676 -27.683 1.00 71.00 112 LEU A CA 1
ATOM 897 C C . LEU A 1 112 ? 11.032 3.784 -28.323 1.00 71.00 112 LEU A C 1
ATOM 899 O O . LEU A 1 112 ? 9.832 3.959 -28.105 1.00 71.00 112 LEU A O 1
ATOM 903 N N . PHE A 1 113 ? 11.488 2.820 -29.123 1.00 72.56 113 PHE A N 1
ATOM 904 C CA . PHE A 1 113 ? 10.597 1.874 -29.783 1.00 72.56 113 PHE A CA 1
ATOM 905 C C . PHE A 1 113 ? 9.869 1.001 -28.750 1.00 72.56 113 PHE A C 1
ATOM 907 O O . PHE A 1 113 ? 10.487 0.517 -27.795 1.00 72.56 113 PHE A O 1
ATOM 914 N N . PRO A 1 114 ? 8.561 0.765 -28.916 1.00 68.19 114 PRO A N 1
ATOM 915 C CA . PRO A 1 114 ? 7.821 -0.128 -28.046 1.00 68.19 114 PRO A CA 1
ATOM 916 C C . PRO A 1 114 ? 8.198 -1.594 -28.286 1.00 68.19 114 PRO A C 1
ATOM 918 O O . PRO A 1 114 ? 8.578 -2.005 -29.381 1.00 68.19 114 PRO A O 1
ATOM 921 N N . LYS A 1 115 ? 8.034 -2.430 -27.254 1.00 66.69 115 LYS A N 1
ATOM 922 C CA . LYS A 1 115 ? 8.475 -3.837 -27.263 1.00 66.69 115 LYS A CA 1
ATOM 923 C C . LYS A 1 115 ? 7.934 -4.654 -28.446 1.00 66.69 115 LYS A C 1
ATOM 925 O O . LYS A 1 115 ? 8.646 -5.516 -28.950 1.00 66.69 115 LYS A O 1
ATOM 930 N N . TRP A 1 116 ? 6.695 -4.411 -28.876 1.00 70.44 116 TRP A N 1
ATOM 931 C CA . TRP A 1 116 ? 6.064 -5.156 -29.974 1.00 70.44 116 TRP A CA 1
ATOM 932 C C . TRP A 1 116 ? 6.649 -4.838 -31.356 1.00 70.44 116 TRP A C 1
ATOM 934 O O . TRP A 1 116 ? 6.448 -5.613 -32.287 1.00 70.44 116 TRP A O 1
ATOM 944 N N . GLU A 1 117 ? 7.391 -3.738 -31.499 1.00 77.62 117 GLU A N 1
ATOM 945 C CA . GLU A 1 117 ? 8.103 -3.415 -32.740 1.00 77.62 117 GLU A CA 1
ATOM 946 C C . GLU A 1 117 ? 9.424 -4.185 -32.872 1.00 77.62 117 GLU A C 1
ATOM 948 O O . GLU A 1 117 ? 9.936 -4.360 -33.979 1.00 77.62 117 GLU A O 1
ATOM 953 N N . PHE A 1 118 ? 9.951 -4.739 -31.775 1.00 73.50 118 PHE A N 1
ATOM 954 C CA . PHE A 1 118 ? 11.137 -5.587 -31.823 1.00 73.50 118 PHE A CA 1
ATOM 955 C C . PHE A 1 118 ? 10.787 -6.989 -32.333 1.00 73.50 118 PHE A C 1
ATOM 957 O O . PHE A 1 118 ? 10.135 -7.783 -31.653 1.00 73.50 118 PHE A O 1
ATOM 964 N N . LYS A 1 119 ? 11.293 -7.333 -33.521 1.00 76.88 119 LYS A N 1
ATOM 965 C CA . LYS A 1 119 ? 11.241 -8.697 -34.063 1.00 76.88 119 LYS A CA 1
ATOM 966 C C . LYS A 1 119 ? 12.516 -9.456 -33.712 1.00 76.88 119 LYS A C 1
ATOM 968 O O . LYS A 1 119 ? 13.622 -8.969 -33.923 1.00 76.88 119 LYS A O 1
ATOM 973 N N . TYR A 1 120 ? 12.361 -10.670 -33.188 1.00 76.81 120 TYR A N 1
ATOM 974 C CA . TYR A 1 120 ? 13.496 -11.547 -32.913 1.00 76.81 120 TYR A CA 1
ATOM 975 C C . TYR A 1 120 ? 14.130 -12.046 -34.217 1.00 76.81 120 TYR A C 1
ATOM 977 O O . TYR A 1 120 ? 13.467 -12.716 -35.011 1.00 76.81 120 TYR A O 1
ATOM 985 N N . ASP A 1 121 ? 15.421 -11.768 -34.405 1.00 80.19 121 ASP A N 1
ATOM 986 C CA . ASP A 1 121 ? 16.205 -12.316 -35.510 1.00 80.19 121 ASP A CA 1
ATOM 987 C C . ASP A 1 121 ? 16.794 -13.695 -35.148 1.00 80.19 121 ASP A C 1
ATOM 989 O O . ASP A 1 121 ? 17.599 -13.840 -34.225 1.00 80.19 121 ASP A O 1
ATOM 993 N N . LYS A 1 122 ? 16.396 -14.721 -35.913 1.00 84.38 122 LYS A N 1
ATOM 994 C CA . LYS A 1 122 ? 16.846 -16.118 -35.770 1.00 84.38 122 LYS A CA 1
ATOM 995 C C . LYS A 1 122 ? 18.175 -16.416 -36.483 1.00 84.38 122 LYS A C 1
ATOM 997 O O . LYS A 1 122 ? 18.630 -17.566 -36.415 1.00 84.38 122 LYS A O 1
ATOM 1002 N N . SER A 1 123 ? 18.779 -15.446 -37.173 1.00 88.94 123 SER A N 1
ATOM 1003 C CA . SER A 1 123 ? 20.046 -15.612 -37.896 1.00 88.94 123 SER A CA 1
ATOM 1004 C C . SER A 1 123 ? 21.183 -16.093 -36.978 1.00 88.94 123 SER A C 1
ATOM 1006 O O . SER A 1 123 ? 21.123 -15.959 -35.753 1.00 88.94 123 SER A O 1
ATOM 1008 N N . LYS A 1 124 ? 22.252 -16.679 -37.544 1.00 82.12 124 LYS A N 1
ATOM 1009 C CA . LYS A 1 124 ? 23.437 -17.077 -36.752 1.00 82.12 124 LYS A CA 1
ATOM 1010 C C . LYS A 1 124 ? 24.029 -15.879 -36.000 1.00 82.12 124 LYS A C 1
ATOM 1012 O O . LYS A 1 124 ? 24.382 -16.018 -34.830 1.00 82.12 124 LYS A O 1
ATOM 1017 N N . SER A 1 125 ? 24.065 -14.715 -36.645 1.00 81.12 125 SER A N 1
ATOM 1018 C CA . SER A 1 125 ? 24.504 -13.449 -36.056 1.00 81.12 125 SER A CA 1
ATOM 1019 C C . SER A 1 125 ? 23.563 -12.990 -34.938 1.00 81.12 125 SER A C 1
ATOM 1021 O O . SER A 1 125 ? 24.030 -12.696 -33.841 1.00 81.12 125 SER A O 1
ATOM 1023 N N . GLY A 1 126 ? 22.243 -13.041 -35.155 1.00 77.88 126 GLY A N 1
ATOM 1024 C CA . GLY A 1 126 ? 21.227 -12.736 -34.142 1.00 77.88 126 GLY A CA 1
ATOM 1025 C C . GLY A 1 126 ? 21.303 -13.662 -32.924 1.00 77.88 126 GLY A C 1
ATOM 1026 O O . GLY A 1 126 ? 21.249 -13.203 -31.785 1.00 77.88 126 GLY A O 1
ATOM 1027 N N . LYS A 1 127 ? 21.546 -14.962 -33.133 1.00 77.81 127 LYS A N 1
ATOM 1028 C CA . LYS A 1 127 ? 21.785 -15.938 -32.057 1.00 77.81 127 LYS A CA 1
ATOM 1029 C C . LYS A 1 127 ? 23.094 -15.687 -31.307 1.00 77.81 127 LYS A C 1
ATOM 1031 O O . LYS A 1 127 ? 23.114 -15.874 -30.093 1.00 77.81 127 LYS A O 1
ATOM 1036 N N . MET A 1 128 ? 24.170 -15.280 -31.988 1.00 79.12 128 MET A N 1
ATOM 1037 C CA . MET A 1 128 ? 25.417 -14.884 -31.320 1.00 79.12 128 MET A CA 1
ATOM 1038 C C . MET A 1 128 ? 25.208 -13.630 -30.467 1.00 79.12 128 MET A C 1
ATOM 1040 O O . MET A 1 128 ? 25.514 -13.662 -29.279 1.00 79.12 128 MET A O 1
ATOM 1044 N N . LEU A 1 129 ? 24.585 -12.582 -31.014 1.00 72.06 129 LEU A N 1
ATOM 1045 C CA . LEU A 1 129 ? 24.227 -11.364 -30.276 1.00 72.06 129 LEU A CA 1
ATOM 1046 C C . LEU A 1 129 ? 23.311 -11.662 -29.074 1.00 72.06 129 LEU A C 1
ATOM 1048 O O . LEU A 1 129 ? 23.524 -11.133 -27.985 1.00 72.06 129 LEU A O 1
ATOM 1052 N N . TYR A 1 130 ? 22.349 -12.579 -29.226 1.00 67.06 130 TYR A N 1
ATOM 1053 C CA . TYR A 1 130 ? 21.474 -13.021 -28.136 1.00 67.06 130 TYR A CA 1
ATOM 1054 C C . TYR A 1 130 ? 22.220 -13.783 -27.026 1.00 67.06 130 TYR A C 1
ATOM 1056 O O . TYR A 1 130 ? 21.764 -13.793 -25.887 1.00 67.06 130 TYR A O 1
ATOM 1064 N N . LYS A 1 131 ? 23.369 -14.413 -27.300 1.00 69.06 131 LYS A N 1
ATOM 1065 C CA . LYS A 1 131 ? 24.183 -15.060 -26.252 1.00 69.06 131 LYS A CA 1
ATOM 1066 C C . LYS A 1 131 ? 24.926 -14.036 -25.391 1.00 69.06 131 LYS A C 1
ATOM 1068 O O . LYS A 1 131 ? 24.915 -14.173 -24.171 1.00 69.06 131 LYS A O 1
ATOM 1073 N N . PHE A 1 132 ? 25.453 -12.970 -25.999 1.00 65.06 132 PHE A N 1
ATOM 1074 C CA . PHE A 1 132 ? 26.065 -11.833 -25.284 1.00 65.06 132 PHE A CA 1
ATOM 1075 C C . PHE A 1 132 ? 25.049 -11.005 -24.477 1.00 65.06 132 PHE A C 1
ATOM 1077 O O . PHE A 1 132 ? 25.416 -10.173 -23.643 1.00 65.06 132 PHE A O 1
ATOM 1084 N N . ARG A 1 133 ? 23.750 -11.270 -24.676 1.00 61.06 133 ARG A N 1
ATOM 1085 C CA . ARG A 1 133 ? 22.649 -10.705 -23.896 1.00 61.06 133 ARG A CA 1
ATOM 1086 C C . ARG A 1 133 ? 22.822 -10.952 -22.391 1.00 61.06 133 ARG A C 1
ATOM 1088 O O . ARG A 1 133 ? 22.548 -10.065 -21.599 1.00 61.06 133 ARG A O 1
ATOM 1095 N N . LYS A 1 134 ? 23.316 -12.123 -21.985 1.00 52.81 134 LYS A N 1
ATOM 1096 C CA . LYS A 1 134 ? 23.477 -12.456 -20.559 1.00 52.81 134 LYS A CA 1
ATOM 1097 C C . LYS A 1 134 ? 24.525 -11.595 -19.841 1.00 52.81 134 LYS A C 1
ATOM 1099 O O . LYS A 1 134 ? 24.450 -11.447 -18.634 1.00 52.81 134 LYS A O 1
ATOM 1104 N N . GLU A 1 135 ? 25.471 -11.012 -20.576 1.00 56.62 135 GLU A N 1
ATOM 1105 C CA . GLU A 1 135 ? 26.542 -10.184 -20.005 1.00 56.62 135 GLU A CA 1
ATOM 1106 C C . GLU A 1 135 ? 26.235 -8.685 -20.099 1.00 56.62 135 GLU A C 1
ATOM 1108 O O . GLU A 1 135 ? 26.407 -7.956 -19.126 1.00 56.62 135 GLU A O 1
ATOM 1113 N N . LYS A 1 136 ? 25.756 -8.206 -21.258 1.00 47.22 136 LYS A N 1
ATOM 1114 C CA . LYS A 1 136 ? 25.437 -6.779 -21.458 1.00 47.22 136 LYS A CA 1
ATOM 1115 C C . LYS A 1 136 ? 23.969 -6.460 -21.236 1.00 47.22 136 LYS A C 1
ATOM 1117 O O . LYS A 1 136 ? 23.651 -5.498 -20.548 1.00 47.22 136 LYS A O 1
ATOM 1122 N N . VAL A 1 137 ? 23.078 -7.273 -21.791 1.00 50.03 137 VAL A N 1
ATOM 1123 C CA . VAL A 1 137 ? 21.639 -7.003 -21.781 1.00 50.03 137 VAL A CA 1
ATOM 1124 C C . VAL A 1 137 ? 20.977 -7.437 -20.486 1.00 50.03 137 VAL A C 1
ATOM 1126 O O . VAL A 1 137 ? 19.903 -6.941 -20.258 1.00 50.03 137 VAL A O 1
ATOM 1129 N N . GLU A 1 138 ? 21.545 -8.269 -19.610 1.00 48.81 138 GLU A N 1
ATOM 1130 C CA . GLU A 1 138 ? 21.031 -8.424 -18.230 1.00 48.81 138 GLU A CA 1
ATOM 1131 C C . GLU A 1 138 ? 21.169 -7.105 -17.453 1.00 48.81 138 GLU A C 1
ATOM 1133 O O . GLU A 1 138 ? 20.211 -6.678 -16.816 1.00 48.81 138 GLU A O 1
ATOM 1138 N N . ARG A 1 139 ? 22.300 -6.395 -17.612 1.00 47.09 139 ARG A N 1
ATOM 1139 C CA . ARG A 1 139 ? 22.494 -5.027 -17.097 1.00 47.09 139 ARG A CA 1
ATOM 1140 C C . ARG A 1 139 ? 21.546 -4.039 -17.772 1.00 47.09 139 ARG A C 1
ATOM 1142 O O . ARG A 1 139 ? 20.783 -3.382 -17.086 1.00 47.09 139 ARG A O 1
ATOM 1149 N N . THR A 1 140 ? 21.475 -4.041 -19.107 1.00 51.44 140 THR A N 1
ATOM 1150 C CA . THR A 1 140 ? 20.510 -3.193 -19.832 1.00 51.44 140 THR A CA 1
ATOM 1151 C C . THR A 1 140 ? 19.056 -3.615 -19.606 1.00 51.44 140 THR A C 1
ATOM 1153 O O . THR A 1 140 ? 18.171 -2.809 -19.832 1.00 51.44 140 THR A O 1
ATOM 1156 N N . PHE A 1 141 ? 18.767 -4.854 -19.187 1.00 45.84 141 PHE A N 1
ATOM 1157 C CA . PHE A 1 141 ? 17.434 -5.321 -18.794 1.00 45.84 141 PHE A CA 1
ATOM 1158 C C . PHE A 1 141 ? 17.117 -4.875 -17.385 1.00 45.84 141 PHE A C 1
ATOM 1160 O O . PHE A 1 141 ? 15.970 -4.556 -17.145 1.00 45.84 141 PHE A O 1
ATOM 1167 N N . ALA A 1 142 ? 18.072 -4.878 -16.458 1.00 52.38 142 ALA A N 1
ATOM 1168 C CA . ALA A 1 142 ? 17.897 -4.273 -15.144 1.00 52.38 142 ALA A CA 1
ATOM 1169 C C . ALA A 1 142 ? 17.630 -2.768 -15.300 1.00 52.38 142 ALA A C 1
ATOM 1171 O O . ALA A 1 142 ? 16.578 -2.300 -14.871 1.00 52.38 142 ALA A O 1
ATOM 1172 N N . ASP A 1 143 ? 18.467 -2.076 -16.078 1.00 50.25 143 ASP A N 1
ATOM 1173 C CA . ASP A 1 143 ? 18.284 -0.662 -16.416 1.00 50.25 143 ASP A CA 1
ATOM 1174 C C . ASP A 1 143 ? 16.982 -0.444 -17.199 1.00 50.25 143 ASP A C 1
ATOM 1176 O O . ASP A 1 143 ? 16.254 0.492 -16.932 1.00 50.25 143 ASP A O 1
ATOM 1180 N N . SER A 1 144 ? 16.608 -1.330 -18.128 1.00 50.34 144 SER A N 1
ATOM 1181 C CA . SER A 1 144 ? 15.323 -1.283 -18.845 1.00 50.34 144 SER A CA 1
ATOM 1182 C C . SER A 1 144 ? 14.139 -1.657 -17.956 1.00 50.34 144 SER A C 1
ATOM 1184 O O . SER A 1 144 ? 13.022 -1.266 -18.258 1.00 50.34 144 SER A O 1
ATOM 1186 N N . LYS A 1 145 ? 14.301 -2.439 -16.893 1.00 57.97 145 LYS A N 1
ATOM 1187 C CA . LYS A 1 145 ? 13.218 -2.708 -15.940 1.00 57.97 145 LYS A CA 1
ATOM 1188 C C . LYS A 1 145 ? 12.960 -1.463 -15.098 1.00 57.97 145 LYS A C 1
ATOM 1190 O O . LYS A 1 145 ? 11.799 -1.173 -14.828 1.00 57.97 145 LYS A O 1
ATOM 1195 N N . GLU A 1 146 ? 14.012 -0.719 -14.757 1.00 51.53 146 GLU A N 1
ATOM 1196 C CA . GLU A 1 146 ? 13.918 0.580 -14.084 1.00 51.53 146 GLU A CA 1
ATOM 1197 C C . GLU A 1 146 ? 13.424 1.694 -15.031 1.00 51.53 146 GLU A C 1
ATOM 1199 O O . GLU A 1 146 ? 12.400 2.311 -14.756 1.00 51.53 146 GLU A O 1
ATOM 1204 N N . LEU A 1 147 ? 14.061 1.893 -16.190 1.00 48.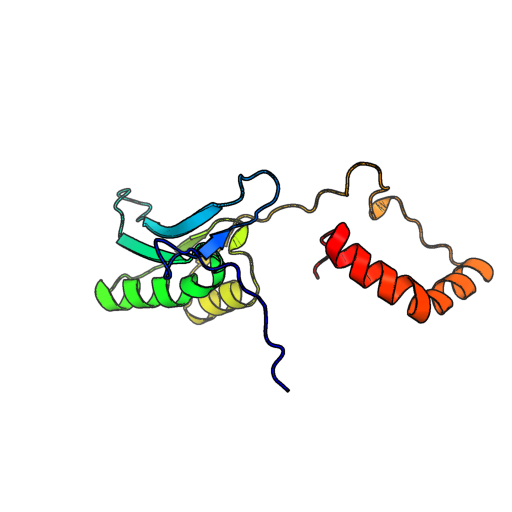09 147 LEU A N 1
ATOM 1205 C CA . LEU A 1 147 ? 13.767 2.945 -17.183 1.00 48.09 147 LEU A CA 1
ATOM 1206 C C . LEU A 1 147 ? 12.509 2.682 -18.022 1.00 48.09 147 LEU A C 1
ATOM 1208 O O . LEU A 1 147 ? 11.857 3.616 -18.493 1.00 48.09 147 LEU A O 1
ATOM 1212 N N . HIS A 1 148 ? 12.183 1.409 -18.252 1.00 49.22 148 HIS A N 1
ATOM 1213 C CA . HIS A 1 148 ? 11.024 0.965 -19.032 1.00 49.22 148 HIS A CA 1
ATOM 1214 C C . HIS A 1 148 ? 10.020 0.184 -18.180 1.00 49.22 148 HIS A C 1
ATOM 1216 O O . HIS A 1 148 ? 9.210 -0.543 -18.737 1.00 49.22 148 HIS A O 1
ATOM 1222 N N . GLY A 1 149 ? 10.046 0.309 -16.847 1.00 45.34 149 GLY A N 1
ATOM 1223 C CA . GLY A 1 149 ? 8.983 -0.171 -15.950 1.00 45.34 149 GLY A CA 1
ATOM 1224 C C . GLY A 1 149 ? 8.533 -1.625 -16.158 1.00 45.34 149 GLY A C 1
ATOM 1225 O O . GLY A 1 149 ? 7.375 -1.955 -15.897 1.00 45.34 149 GLY A O 1
ATOM 1226 N N . LEU A 1 150 ? 9.406 -2.493 -16.677 1.00 45.38 150 LEU A N 1
ATOM 1227 C CA . LEU A 1 150 ? 9.060 -3.866 -17.034 1.00 45.38 150 LEU A CA 1
ATOM 1228 C C . LEU A 1 150 ? 9.032 -4.721 -15.757 1.00 45.38 150 LEU A C 1
ATOM 1230 O O . LEU A 1 150 ? 10.075 -5.153 -15.274 1.00 45.38 150 LEU A O 1
ATOM 1234 N N . ARG A 1 151 ? 7.845 -4.989 -15.204 1.00 49.72 151 ARG A N 1
ATOM 1235 C CA . ARG A 1 151 ? 7.639 -6.018 -14.168 1.00 49.72 151 ARG A CA 1
ATOM 1236 C C . ARG A 1 151 ? 6.829 -7.181 -14.747 1.00 49.72 151 ARG A C 1
ATOM 1238 O O . ARG A 1 151 ? 5.910 -6.946 -15.530 1.00 49.72 151 ARG A O 1
ATOM 1245 N N . TYR A 1 152 ? 7.225 -8.405 -14.400 1.00 40.00 152 TYR A N 1
ATOM 1246 C CA . TYR A 1 152 ? 6.465 -9.638 -14.640 1.00 40.00 152 TYR A CA 1
ATOM 1247 C C . TYR A 1 152 ? 5.826 -10.071 -13.330 1.00 40.00 152 TYR A C 1
ATOM 1249 O O . TYR A 1 152 ? 6.500 -9.867 -12.291 1.00 40.00 152 TYR A O 1
#

Sequence (152 aa):
MKETKEIGRSTTDPECGFMSRENKQEMFCYLDHRTTDMKFNIITDAFFTPGNVHDSVSYLSRLDRQVERFGFDVEAVALDSGYLTAPICKGLDDRNIFGVISHRRYQPTKGLFPKWEFKYDKSKSGKMLYKFRKEKVERTFADSKELHGLRY

Foldseek 3Di:
DDDDDDADADPPDRQAHFADDPPDDTDTHKDWDWDADPPPRHTQDTDIHHNPDQNLPCPLVRVVCSCVVPVDPAAEDEEEQSNPDPVSVVSCVVVNHHYNYDHDDFDFDPPDDDPVVDDQDPDPVSVVVVVCCVVPVVVVVVVCCVRRVDDD

Secondary structure (DSSP, 8-state):
----------SS-SSSEEE--TTS--EEEEEEEEEE-TTT--EEEEEEEETTS-GGGTHHHHHHHHHHHH-----EEEE-GGG--HHHHHHHHHTT-EEEEPPPPPPPPTTS--GGG-PPP-SHHHHHHHHHIIIIIHHHHHHHHHHT----

pLDDT: mean 80.71, std 16.19, range [39.81, 96.44]

Radius of gyration: 21.41 Å; chains: 1; bounding box: 50×38×53 Å

Organism: NCBI:txid1448271